Protein AF-A0A662S443-F1 (afdb_monomer_lite)

Foldseek 3Di:
DDPVPDPLPDVQLVVLVVCVVVVVDDPVRSVVSNVVSVVCVVVVVVVVVVVVVVVVVVVVVPCDDDD

Secondary structure (DSSP, 8-state):
--GGGS--SHHHHHHHHHHHHTTSS-HHHHHHHHHHHHHHHHHHHHHHHHHHHHHHHHHHTT-PPP-

Structure (mmCIF, N/CA/C/O backbone):
data_AF-A0A662S443-F1
#
_entry.id   AF-A0A662S443-F1
#
loop_
_atom_site.group_PDB
_atom_site.id
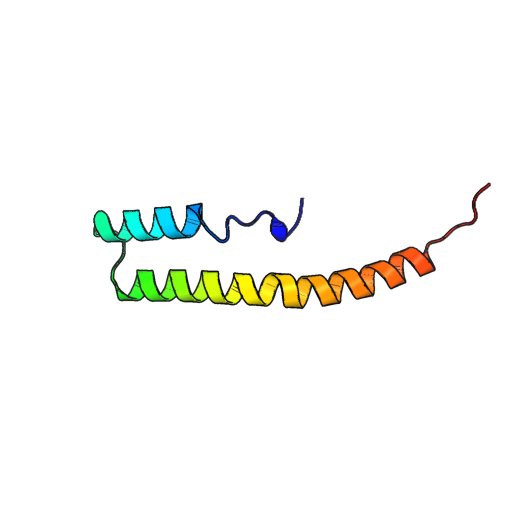_atom_site.type_symbol
_atom_site.label_atom_id
_atom_site.label_alt_id
_atom_site.label_comp_id
_atom_site.label_asym_id
_atom_site.label_entity_id
_atom_site.label_seq_id
_atom_site.pdbx_PDB_ins_code
_atom_site.Cartn_x
_atom_site.Cartn_y
_atom_site.Cartn_z
_atom_site.occupancy
_atom_site.B_iso_or_equiv
_atom_site.auth_seq_id
_atom_site.auth_comp_id
_atom_site.auth_asym_id
_atom_site.auth_atom_id
_atom_site.pdbx_PDB_model_num
ATOM 1 N N . LEU A 1 1 ? 15.180 5.056 -8.062 1.00 47.97 1 LEU A N 1
ATOM 2 C CA . LEU A 1 1 ? 14.319 5.679 -7.028 1.00 47.97 1 LEU A CA 1
ATOM 3 C C . LEU A 1 1 ? 12.971 5.978 -7.676 1.00 47.97 1 LEU A C 1
ATOM 5 O O . LEU A 1 1 ? 12.749 7.078 -8.151 1.00 47.97 1 LEU A O 1
ATOM 9 N N . GLY A 1 2 ? 12.145 4.952 -7.867 1.00 61.25 2 GLY A N 1
ATOM 10 C CA . GLY A 1 2 ? 10.925 5.041 -8.676 1.00 61.25 2 GLY A CA 1
ATOM 11 C C . GLY A 1 2 ? 9.705 4.548 -7.910 1.00 61.25 2 GLY A C 1
ATOM 12 O O . GLY A 1 2 ? 9.819 4.151 -6.754 1.00 61.25 2 GLY A O 1
ATOM 13 N N . ILE A 1 3 ? 8.565 4.530 -8.601 1.00 59.78 3 ILE A N 1
ATOM 14 C CA . ILE A 1 3 ? 7.210 4.100 -8.194 1.00 59.78 3 ILE A CA 1
ATOM 15 C C . ILE A 1 3 ? 7.183 2.835 -7.294 1.00 59.78 3 ILE A C 1
ATOM 17 O O . ILE A 1 3 ? 6.280 2.674 -6.481 1.00 59.78 3 ILE A O 1
ATOM 21 N N . GLY A 1 4 ? 8.200 1.968 -7.372 1.00 57.00 4 GLY A N 1
ATOM 22 C CA . GLY A 1 4 ? 8.381 0.796 -6.504 1.00 57.00 4 GLY A CA 1
ATOM 23 C C . GLY A 1 4 ? 8.773 1.071 -5.042 1.00 57.00 4 GLY A C 1
ATOM 24 O O . GLY A 1 4 ? 8.751 0.142 -4.246 1.00 57.00 4 GLY A O 1
ATOM 25 N N . MET A 1 5 ? 9.111 2.309 -4.661 1.00 64.12 5 MET A N 1
ATOM 26 C CA . MET A 1 5 ? 9.401 2.679 -3.263 1.00 64.12 5 MET A CA 1
ATOM 27 C C . MET A 1 5 ? 8.185 3.202 -2.495 1.00 64.12 5 MET A C 1
ATOM 29 O O . MET A 1 5 ? 8.330 3.637 -1.353 1.00 64.12 5 MET A O 1
ATOM 33 N N . THR A 1 6 ? 6.980 3.186 -3.078 1.00 59.59 6 THR A N 1
ATOM 34 C CA . THR A 1 6 ? 5.799 3.490 -2.268 1.00 59.59 6 THR A CA 1
ATOM 35 C C . THR A 1 6 ? 5.608 2.374 -1.235 1.00 59.59 6 THR A C 1
ATOM 37 O O . THR A 1 6 ? 5.534 1.213 -1.641 1.00 59.59 6 THR A O 1
ATOM 40 N N . PRO A 1 7 ? 5.510 2.685 0.070 1.00 61.88 7 PRO A N 1
ATOM 41 C CA . PRO A 1 7 ? 5.297 1.688 1.117 1.00 61.88 7 PRO A CA 1
ATOM 42 C C . PRO A 1 7 ? 3.884 1.098 0.971 1.00 61.88 7 PRO A C 1
ATOM 44 O O . PRO A 1 7 ? 2.926 1.597 1.549 1.00 61.88 7 PRO A O 1
ATOM 47 N N . ARG A 1 8 ? 3.735 0.081 0.111 1.00 67.50 8 ARG A N 1
ATOM 48 C CA . ARG A 1 8 ? 2.436 -0.415 -0.388 1.00 67.50 8 ARG A CA 1
ATOM 49 C C . ARG A 1 8 ? 1.865 -1.612 0.379 1.00 67.50 8 ARG A C 1
ATOM 51 O O . ARG A 1 8 ? 0.797 -2.090 0.030 1.00 67.50 8 ARG A O 1
ATOM 58 N N . GLY A 1 9 ? 2.568 -2.126 1.385 1.00 71.31 9 GLY A N 1
ATOM 59 C CA . GLY A 1 9 ? 2.205 -3.399 2.015 1.00 71.31 9 GLY A CA 1
ATOM 60 C C . GLY A 1 9 ? 2.150 -3.316 3.529 1.00 71.31 9 GLY A C 1
ATOM 61 O O . GLY A 1 9 ? 1.183 -2.826 4.104 1.00 71.31 9 GLY A O 1
ATOM 62 N N . GLU A 1 10 ? 3.215 -3.798 4.160 1.00 78.94 10 GLU A N 1
ATOM 63 C CA . GLU A 1 10 ? 3.314 -3.992 5.607 1.00 78.94 10 GLU A CA 1
ATOM 64 C C . GLU A 1 10 ? 3.021 -2.715 6.406 1.00 78.94 10 GLU A C 1
ATOM 66 O O . GLU A 1 10 ? 2.068 -2.664 7.179 1.00 78.94 10 GLU A O 1
ATOM 71 N N . LEU A 1 11 ? 3.789 -1.649 6.173 1.00 84.06 11 LEU A N 1
ATOM 72 C CA . LEU A 1 11 ? 3.675 -0.420 6.962 1.00 84.06 11 LEU A CA 1
ATOM 73 C C . LEU A 1 11 ? 2.358 0.333 6.727 1.00 84.06 11 LEU A C 1
ATOM 75 O O . LEU A 1 11 ? 1.825 0.927 7.660 1.00 84.06 11 LEU A O 1
ATOM 79 N N . GLY A 1 12 ? 1.804 0.286 5.511 1.00 78.56 12 GLY A N 1
ATOM 80 C CA . GLY A 1 12 ? 0.530 0.941 5.197 1.00 78.56 12 GLY A CA 1
ATOM 81 C C . GLY A 1 12 ? -0.650 0.300 5.930 1.00 78.56 12 GLY A C 1
ATOM 82 O O . GLY A 1 12 ? -1.487 1.007 6.489 1.00 78.56 12 GLY A O 1
ATOM 83 N N . LEU A 1 13 ? -0.676 -1.036 5.996 1.00 79.25 13 LEU A N 1
ATOM 84 C CA . LEU A 1 13 ? -1.694 -1.775 6.745 1.00 79.25 13 LEU A CA 1
ATOM 85 C C . LEU A 1 13 ? -1.540 -1.590 8.257 1.00 79.25 13 LEU A C 1
ATOM 87 O O . LEU A 1 13 ? -2.543 -1.412 8.946 1.00 79.25 13 LEU A O 1
ATOM 91 N N . ILE A 1 14 ? -0.308 -1.564 8.776 1.00 84.50 14 ILE A N 1
ATOM 92 C CA . ILE A 1 14 ? -0.051 -1.322 10.205 1.00 84.50 14 ILE A CA 1
ATOM 93 C C . ILE A 1 14 ? -0.578 0.057 10.631 1.00 84.50 14 ILE A C 1
ATOM 95 O O . ILE A 1 14 ? -1.284 0.153 11.633 1.00 84.50 14 ILE A O 1
ATOM 99 N N . VAL A 1 15 ? -0.295 1.116 9.864 1.00 82.38 15 VAL A N 1
ATOM 100 C CA . VAL A 1 15 ? -0.763 2.480 10.176 1.00 82.38 15 VAL A CA 1
ATOM 101 C C . VAL A 1 15 ? -2.285 2.594 10.069 1.00 82.38 15 VAL A C 1
ATOM 103 O O . VAL A 1 15 ? -2.903 3.221 10.926 1.00 82.38 15 VAL A O 1
ATOM 106 N N . ALA A 1 16 ? -2.903 1.953 9.072 1.00 81.50 16 ALA A N 1
ATOM 107 C CA . ALA A 1 16 ? -4.359 1.916 8.938 1.00 81.50 16 ALA A CA 1
ATOM 108 C C . ALA A 1 16 ? -5.026 1.203 10.129 1.00 81.50 16 ALA A C 1
ATOM 110 O O . ALA A 1 16 ? -6.015 1.690 10.672 1.00 81.50 16 ALA A O 1
ATOM 111 N N . SER A 1 17 ? -4.435 0.090 10.575 1.00 78.50 17 SER A N 1
ATOM 112 C CA . SER A 1 17 ? -4.908 -0.682 11.732 1.00 78.50 17 SER A CA 1
ATOM 113 C C . SER A 1 17 ? -4.770 0.115 13.031 1.00 78.50 17 SER A C 1
ATOM 115 O O . SER A 1 17 ? -5.677 0.113 13.860 1.00 78.50 17 SER A O 1
ATOM 117 N N . LEU A 1 18 ? -3.657 0.842 13.195 1.00 84.38 18 LEU A N 1
ATOM 118 C CA . LEU A 1 18 ? -3.464 1.761 14.316 1.00 84.38 18 LEU A CA 1
ATOM 119 C C . LEU A 1 18 ? -4.484 2.907 14.292 1.00 84.38 18 LEU A C 1
ATOM 121 O O . LEU A 1 18 ? -5.046 3.235 15.329 1.00 84.38 18 LEU A O 1
ATOM 125 N N . GLY A 1 19 ? -4.741 3.505 13.127 1.00 78.25 19 GLY A N 1
ATOM 126 C CA . GLY A 1 19 ? -5.715 4.589 12.985 1.00 78.25 19 GLY A CA 1
ATOM 127 C C . GLY A 1 19 ? -7.140 4.166 13.349 1.00 78.25 19 GLY A C 1
ATOM 128 O O . GLY A 1 19 ? -7.849 4.942 13.986 1.00 78.25 19 GLY A O 1
ATOM 129 N N . LEU A 1 20 ? -7.526 2.928 13.022 1.00 77.06 20 LEU A N 1
ATOM 130 C CA . LEU A 1 20 ? -8.794 2.331 13.454 1.00 77.06 20 LEU A CA 1
ATOM 131 C C . LEU A 1 20 ? -8.812 2.076 14.974 1.00 77.06 20 LEU A C 1
ATOM 133 O O . LEU A 1 20 ? -9.789 2.387 15.643 1.00 77.06 20 LEU A O 1
ATOM 137 N N . ALA A 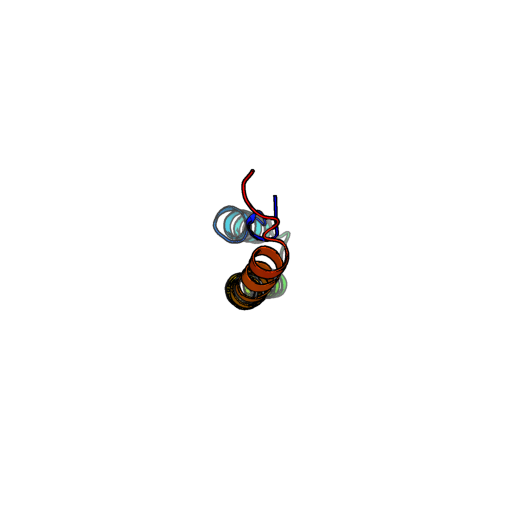1 21 ? -7.714 1.565 15.542 1.00 77.31 21 ALA A N 1
ATOM 138 C CA . ALA A 1 21 ? -7.608 1.274 16.977 1.00 77.31 21 ALA A CA 1
ATOM 139 C C . ALA A 1 21 ? -7.617 2.529 17.871 1.00 77.31 21 ALA A C 1
ATOM 141 O O . ALA A 1 21 ? -8.003 2.451 19.035 1.00 77.31 21 ALA A O 1
ATOM 142 N N . VAL A 1 22 ? -7.179 3.673 17.339 1.00 83.38 22 VAL A N 1
ATOM 143 C CA . VAL A 1 22 ? -7.190 4.975 18.029 1.00 83.38 22 VAL A CA 1
ATOM 144 C C . VAL A 1 22 ? -8.466 5.773 17.689 1.00 83.38 22 VAL A C 1
ATOM 146 O O . VAL A 1 22 ? -8.587 6.928 18.080 1.00 83.38 22 VAL A O 1
ATOM 149 N N . GLU A 1 23 ? -9.425 5.165 16.973 1.00 77.12 23 GLU A N 1
ATOM 150 C CA . GLU A 1 23 ? -10.709 5.772 16.568 1.00 77.12 23 GLU A CA 1
ATOM 151 C C . GLU A 1 23 ? -10.549 7.030 15.685 1.00 77.12 23 GLU A C 1
ATOM 153 O O . GLU A 1 23 ? -11.453 7.847 15.536 1.00 77.12 23 GLU A O 1
ATOM 158 N N . VAL A 1 24 ? -9.370 7.192 15.071 1.00 77.94 24 VAL A N 1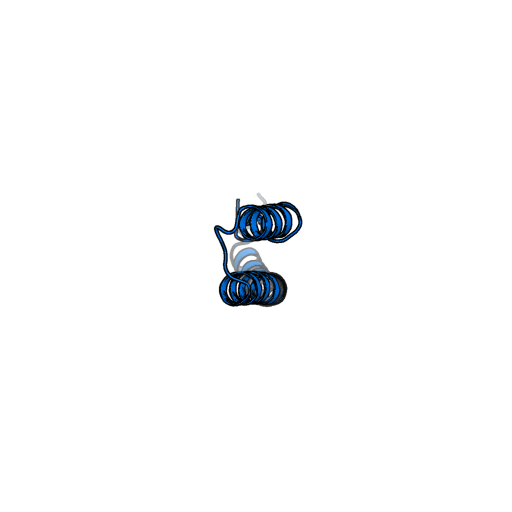
ATOM 159 C CA . VAL A 1 24 ? -9.043 8.291 14.146 1.00 77.94 24 VAL A CA 1
ATOM 160 C C . VAL A 1 24 ? -9.607 8.013 12.751 1.00 77.94 24 VAL A C 1
ATOM 162 O O . VAL A 1 24 ? -9.912 8.944 12.006 1.00 77.94 24 VAL A O 1
ATOM 165 N N . LEU A 1 25 ? -9.728 6.735 12.385 1.00 76.50 25 LEU A N 1
ATOM 166 C CA . LEU A 1 25 ? -10.293 6.281 11.119 1.00 76.50 25 LEU A CA 1
ATOM 167 C C . LEU A 1 25 ? -11.582 5.505 11.377 1.00 76.50 25 LEU A C 1
ATOM 169 O O . LEU A 1 25 ? -11.576 4.530 12.120 1.00 76.50 25 LEU A O 1
ATOM 173 N N . ASP A 1 26 ? -12.657 5.927 10.719 1.00 79.12 26 ASP A N 1
ATOM 174 C CA . ASP A 1 26 ? -13.917 5.187 10.667 1.00 79.12 26 ASP A CA 1
ATOM 175 C C . ASP A 1 26 ? -13.781 3.929 9.787 1.00 79.12 26 ASP A C 1
ATOM 177 O O . ASP A 1 26 ? -12.915 3.862 8.904 1.00 79.12 26 ASP A O 1
ATOM 181 N N . GLU A 1 27 ? -14.641 2.933 10.008 1.00 80.06 27 GLU A N 1
ATOM 182 C CA . GLU A 1 27 ? -14.620 1.650 9.289 1.00 80.06 27 GLU A CA 1
ATOM 183 C C . GLU A 1 27 ? -14.719 1.841 7.765 1.00 80.06 27 GLU A C 1
ATOM 185 O O . GLU A 1 27 ? -14.040 1.151 6.996 1.00 80.06 27 GLU A O 1
ATOM 190 N N . VAL A 1 28 ? -15.483 2.847 7.322 1.00 86.12 28 VAL A N 1
ATOM 191 C CA . VAL A 1 28 ? -15.612 3.203 5.903 1.00 86.12 28 VAL A CA 1
ATOM 192 C C . VAL A 1 28 ? -14.287 3.726 5.339 1.00 86.12 28 VAL A C 1
ATOM 194 O O . VAL A 1 28 ? -13.841 3.275 4.283 1.00 86.12 28 VAL A O 1
ATOM 197 N N . THR A 1 29 ? -13.614 4.623 6.062 1.00 82.62 29 THR A N 1
ATOM 198 C CA . THR A 1 29 ? -12.333 5.215 5.643 1.00 82.62 29 THR A CA 1
ATOM 199 C C . THR A 1 29 ? -11.216 4.173 5.623 1.00 82.62 29 THR A C 1
ATOM 201 O O . THR A 1 29 ? -10.365 4.181 4.732 1.00 82.62 29 THR A O 1
ATOM 204 N N . TYR A 1 30 ? -11.228 3.237 6.577 1.00 82.69 30 TYR A N 1
ATOM 205 C CA . TYR A 1 30 ? -10.302 2.107 6.591 1.00 82.69 30 TYR A CA 1
ATOM 206 C C . TYR A 1 30 ? -10.484 1.222 5.348 1.00 82.69 30 TYR A C 1
ATOM 208 O O . TYR A 1 30 ? -9.506 0.912 4.661 1.00 82.69 30 TYR A O 1
ATOM 216 N N . ALA A 1 31 ? -11.730 0.869 5.010 1.00 86.00 31 ALA A N 1
ATOM 217 C CA . ALA A 1 31 ? -12.035 0.076 3.820 1.00 86.00 31 ALA A CA 1
ATOM 218 C C . ALA A 1 31 ? -11.618 0.787 2.518 1.00 86.00 31 ALA A C 1
ATOM 220 O O . ALA A 1 31 ? -11.082 0.147 1.609 1.00 86.00 31 ALA A O 1
ATOM 221 N N . GLU A 1 32 ? -11.794 2.108 2.442 1.00 88.81 32 GLU A N 1
ATOM 222 C CA . GLU A 1 32 ? -11.388 2.916 1.288 1.00 88.81 32 GLU A CA 1
ATOM 223 C C . GLU A 1 32 ? -9.859 2.939 1.112 1.00 88.81 32 GLU A C 1
ATOM 225 O O . GLU A 1 32 ? -9.344 2.735 0.007 1.00 88.81 32 GLU A O 1
ATOM 230 N N . LEU A 1 33 ? -9.115 3.099 2.214 1.00 84.38 33 LEU A N 1
ATOM 231 C CA . LEU A 1 33 ? -7.651 3.131 2.210 1.00 84.38 33 LEU A CA 1
ATOM 232 C C . LEU A 1 33 ? -7.051 1.777 1.808 1.00 84.38 33 LEU A C 1
ATOM 234 O O . LEU A 1 33 ? -6.135 1.706 0.981 1.00 84.38 33 LEU A O 1
ATOM 238 N N . VAL A 1 34 ? -7.597 0.691 2.365 1.00 85.75 34 VAL A N 1
ATOM 239 C CA . VAL A 1 34 ? -7.214 -0.680 2.005 1.00 85.75 34 VAL A CA 1
ATOM 240 C C . VAL A 1 34 ? -7.542 -0.947 0.537 1.00 85.75 34 VAL A C 1
ATOM 242 O O . VAL A 1 34 ? -6.693 -1.467 -0.191 1.00 85.75 34 VAL A O 1
ATOM 245 N N . GLY A 1 35 ? -8.723 -0.524 0.077 1.00 89.75 35 GLY A N 1
ATOM 246 C CA . GLY A 1 35 ? -9.139 -0.620 -1.320 1.00 89.75 35 GLY A CA 1
ATOM 247 C C . GLY A 1 35 ? -8.164 0.082 -2.266 1.00 89.75 35 GLY A C 1
ATOM 248 O O . GLY A 1 35 ? -7.666 -0.539 -3.203 1.00 89.75 35 GLY A O 1
ATOM 249 N N . MET A 1 36 ? -7.817 1.340 -1.989 1.00 85.88 36 MET A N 1
ATOM 250 C CA . MET A 1 36 ? -6.872 2.133 -2.785 1.00 85.88 36 MET A CA 1
ATOM 251 C C . MET A 1 36 ? -5.461 1.521 -2.806 1.00 85.88 36 MET A C 1
ATOM 253 O O . MET A 1 36 ? -4.816 1.455 -3.863 1.00 85.88 36 MET A O 1
ATOM 257 N N . SER A 1 37 ? -4.981 1.032 -1.659 1.00 83.81 37 SER A N 1
ATOM 258 C CA . SER A 1 37 ? -3.672 0.383 -1.547 1.00 83.81 37 SER A CA 1
ATOM 259 C C . SER A 1 37 ? -3.614 -0.927 -2.338 1.00 83.81 37 SER A C 1
ATOM 261 O O . SER A 1 37 ? -2.689 -1.135 -3.132 1.00 83.8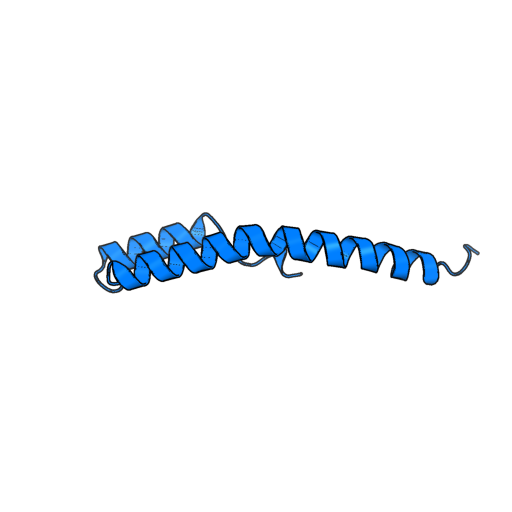1 37 SER A O 1
ATOM 263 N N . ALA A 1 38 ? -4.636 -1.778 -2.205 1.00 85.25 38 ALA A N 1
ATOM 264 C CA . ALA A 1 38 ? -4.741 -3.025 -2.954 1.00 85.25 38 ALA A CA 1
ATOM 265 C C . ALA A 1 38 ? -4.827 -2.757 -4.463 1.00 85.25 38 ALA A C 1
ATOM 267 O O . ALA A 1 38 ? -4.064 -3.339 -5.237 1.00 85.25 38 ALA A O 1
ATOM 268 N N . LEU A 1 39 ? -5.680 -1.813 -4.881 1.00 88.44 39 LEU A N 1
ATOM 269 C CA . LEU A 1 39 ? -5.827 -1.448 -6.291 1.00 88.44 39 LEU A CA 1
ATOM 270 C C . LEU A 1 39 ? -4.494 -1.009 -6.889 1.00 88.44 39 LEU A C 1
ATOM 272 O O . LEU A 1 39 ? -4.092 -1.482 -7.948 1.00 88.44 39 LEU A O 1
ATOM 276 N N . THR A 1 40 ? -3.780 -0.122 -6.198 1.00 81.31 40 THR A N 1
ATOM 277 C CA . THR A 1 40 ? -2.505 0.398 -6.693 1.00 81.31 40 THR A CA 1
ATOM 278 C C . THR A 1 40 ? -1.369 -0.616 -6.604 1.00 81.31 40 THR A C 1
ATOM 280 O O . THR A 1 40 ? -0.469 -0.558 -7.435 1.00 81.31 40 THR A O 1
ATOM 283 N N . THR A 1 41 ? -1.431 -1.585 -5.687 1.00 83.06 41 THR A N 1
ATOM 284 C CA . THR A 1 41 ? -0.497 -2.724 -5.632 1.00 83.06 41 THR A CA 1
ATOM 285 C C . THR A 1 41 ? -0.639 -3.640 -6.840 1.00 83.06 41 THR A C 1
ATOM 287 O O . THR A 1 41 ? 0.368 -4.101 -7.361 1.00 83.06 41 THR A O 1
ATOM 290 N N . PHE A 1 42 ? -1.860 -3.873 -7.326 1.00 83.94 42 PHE A N 1
ATOM 291 C CA . PHE A 1 42 ? -2.075 -4.630 -8.563 1.00 83.94 42 PHE A CA 1
ATOM 292 C C . PHE A 1 42 ? -1.786 -3.798 -9.814 1.00 83.94 42 PHE A C 1
ATOM 294 O O . PHE A 1 42 ? -1.224 -4.297 -10.791 1.00 83.94 42 PHE A O 1
ATOM 301 N N . LEU A 1 43 ? -2.142 -2.515 -9.783 1.00 82.94 43 LEU A N 1
ATOM 302 C CA . LEU A 1 43 ? -2.006 -1.635 -10.936 1.00 82.94 43 LEU A CA 1
ATOM 303 C C . LEU A 1 43 ? -0.547 -1.221 -11.186 1.00 82.94 43 LEU A C 1
ATOM 305 O O . LEU A 1 43 ? -0.138 -1.097 -12.338 1.00 82.94 43 LEU A O 1
ATOM 309 N N . ALA A 1 44 ? 0.256 -1.060 -10.129 1.00 79.94 44 ALA A N 1
ATOM 310 C CA . ALA A 1 44 ? 1.665 -0.690 -10.224 1.00 79.94 44 ALA A CA 1
ATOM 311 C C . ALA A 1 44 ? 2.499 -1.664 -11.077 1.00 79.94 44 ALA A C 1
ATOM 313 O O . ALA A 1 44 ? 3.071 -1.185 -12.052 1.00 79.94 44 ALA A O 1
ATOM 314 N N . PRO A 1 45 ? 2.571 -2.987 -10.811 1.00 73.69 45 PRO A N 1
ATOM 315 C CA . PRO A 1 45 ? 3.323 -3.920 -11.648 1.00 73.69 45 PRO A CA 1
ATOM 316 C C . PRO A 1 45 ? 2.734 -4.019 -13.058 1.00 73.69 45 PRO A C 1
ATOM 318 O O . PRO A 1 45 ? 3.498 -4.080 -14.013 1.00 73.69 45 PRO A O 1
ATOM 321 N N . LEU A 1 46 ? 1.406 -3.945 -13.220 1.00 80.75 46 LEU A N 1
ATOM 322 C CA . LEU A 1 46 ? 0.766 -3.996 -14.538 1.00 80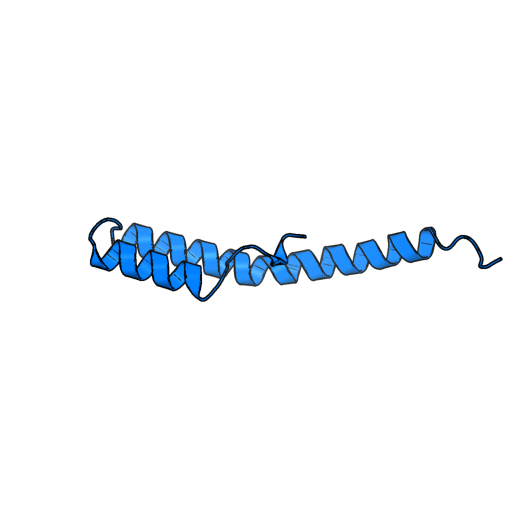.75 46 LEU A CA 1
ATOM 323 C C . LEU A 1 46 ? 1.211 -2.833 -15.443 1.00 80.75 46 LEU A C 1
ATOM 325 O O . LEU A 1 46 ? 1.519 -3.035 -16.620 1.00 80.75 46 LEU A O 1
ATOM 329 N N . ILE A 1 47 ? 1.269 -1.620 -14.886 1.00 79.44 47 ILE A N 1
ATOM 330 C CA . ILE A 1 47 ? 1.748 -0.429 -15.593 1.00 79.44 47 ILE A CA 1
ATOM 331 C C . ILE A 1 47 ? 3.272 -0.478 -15.747 1.00 79.44 47 ILE A C 1
ATOM 333 O O . ILE A 1 47 ? 3.782 -0.170 -16.824 1.00 79.44 47 ILE A O 1
ATOM 337 N N . LEU A 1 48 ? 4.006 -0.901 -14.710 1.00 72.81 48 LEU A N 1
ATOM 338 C CA . LEU A 1 48 ? 5.466 -0.949 -14.763 1.00 72.81 48 LEU A CA 1
ATOM 339 C C . LEU A 1 48 ? 5.962 -1.941 -15.811 1.00 72.81 48 LEU A C 1
ATOM 341 O O . LEU A 1 48 ? 6.893 -1.609 -16.530 1.00 72.81 48 LEU A O 1
ATOM 345 N N . THR A 1 49 ? 5.338 -3.114 -15.958 1.00 71.06 49 THR A N 1
ATOM 346 C CA . THR A 1 49 ? 5.699 -4.077 -17.008 1.00 71.06 49 THR A CA 1
ATOM 347 C C . THR A 1 49 ? 5.544 -3.463 -18.397 1.00 71.06 49 THR A C 1
ATOM 349 O O . THR A 1 49 ? 6.425 -3.652 -19.229 1.00 71.06 49 THR A O 1
ATOM 352 N N . LYS A 1 50 ? 4.487 -2.672 -18.638 1.00 72.12 50 LYS A N 1
ATOM 353 C CA . LYS A 1 50 ? 4.286 -1.988 -19.926 1.00 72.12 50 LYS A CA 1
ATOM 354 C C . LYS A 1 50 ? 5.263 -0.841 -20.172 1.00 72.12 50 LYS A C 1
ATOM 356 O O . LYS A 1 50 ? 5.687 -0.634 -21.305 1.00 72.12 50 LYS A O 1
ATOM 361 N N . ILE A 1 51 ? 5.635 -0.106 -19.127 1.00 72.75 51 ILE A N 1
ATOM 362 C CA . ILE A 1 51 ? 6.633 0.965 -19.236 1.00 72.75 51 ILE A CA 1
ATOM 363 C C . ILE A 1 51 ? 8.036 0.369 -19.409 1.00 72.75 51 ILE A C 1
ATOM 365 O O . ILE A 1 51 ? 8.766 0.797 -20.293 1.00 72.75 51 ILE A O 1
ATOM 369 N N . CYS A 1 52 ? 8.414 -0.653 -18.634 1.00 63.81 52 CYS A N 1
ATOM 370 C CA . CYS A 1 52 ? 9.709 -1.326 -18.766 1.00 63.81 52 CYS A CA 1
ATOM 371 C C . CYS A 1 52 ? 9.869 -2.046 -20.110 1.00 63.81 52 CYS A C 1
ATOM 373 O O . CYS A 1 52 ? 10.976 -2.045 -20.643 1.00 63.81 52 CYS A O 1
ATOM 375 N N . SER A 1 53 ? 8.805 -2.622 -20.688 1.00 59.41 53 SER A N 1
ATOM 376 C CA . SER A 1 53 ? 8.884 -3.178 -22.045 1.00 59.41 53 SER A CA 1
ATOM 377 C C . SER A 1 53 ? 9.155 -2.096 -23.093 1.00 59.41 53 SER A C 1
ATOM 379 O O . SER A 1 53 ? 9.983 -2.325 -23.965 1.00 59.41 53 SER A O 1
ATOM 381 N N . GLY A 1 54 ? 8.551 -0.907 -22.955 1.00 58.66 54 GLY A N 1
ATOM 382 C CA . GLY A 1 54 ? 8.801 0.229 -23.853 1.00 58.66 54 GLY A CA 1
ATOM 383 C C . GLY A 1 54 ? 10.147 0.934 -23.624 1.00 58.66 54 GLY A C 1
ATOM 384 O O . GLY A 1 54 ? 10.736 1.465 -24.559 1.00 58.66 54 GLY A O 1
ATOM 385 N N . LEU A 1 55 ? 10.687 0.908 -22.400 1.00 59.75 55 LEU A N 1
ATOM 386 C CA . LEU A 1 55 ? 12.025 1.441 -22.108 1.00 59.75 55 LEU A CA 1
ATOM 387 C C . LEU A 1 55 ? 13.145 0.548 -22.662 1.00 59.75 55 LEU A C 1
ATOM 389 O O . LEU A 1 55 ? 14.206 1.065 -22.992 1.00 59.75 55 LEU A O 1
ATOM 393 N N . ARG A 1 56 ? 12.910 -0.765 -22.822 1.00 58.75 56 ARG A N 1
ATOM 394 C CA . ARG A 1 56 ? 13.863 -1.674 -23.483 1.00 58.75 56 ARG A CA 1
ATOM 395 C C . ARG A 1 56 ? 13.995 -1.385 -24.982 1.00 58.75 56 ARG A C 1
ATOM 397 O O . ARG A 1 56 ? 15.078 -1.536 -25.527 1.00 58.75 56 ARG A O 1
ATOM 404 N N . GLU A 1 57 ? 12.926 -0.911 -25.620 1.00 57.59 57 GLU A N 1
ATOM 405 C CA . GLU A 1 57 ? 12.949 -0.445 -27.015 1.00 57.59 57 GLU A CA 1
ATOM 406 C C . GLU A 1 57 ? 13.656 0.920 -27.152 1.00 57.59 57 GLU A C 1
ATOM 408 O O . GLU A 1 57 ? 14.347 1.164 -28.138 1.00 57.59 57 GLU A O 1
ATOM 413 N N . ALA A 1 58 ? 13.544 1.797 -26.146 1.00 55.28 58 ALA A N 1
ATOM 414 C CA . ALA A 1 58 ? 14.261 3.076 -26.111 1.00 55.28 58 ALA A CA 1
ATOM 415 C C . ALA A 1 58 ? 15.775 2.920 -25.848 1.00 55.28 58 ALA A C 1
ATOM 417 O O . ALA A 1 58 ? 16.561 3.698 -26.383 1.00 55.28 58 ALA A O 1
ATOM 418 N N . ASP A 1 59 ? 16.178 1.911 -25.067 1.00 53.44 59 ASP A N 1
ATOM 419 C CA . ASP A 1 59 ? 17.585 1.542 -24.840 1.00 53.44 59 ASP A CA 1
ATOM 420 C C . ASP A 1 59 ? 18.206 0.882 -26.090 1.00 53.44 59 ASP A C 1
ATOM 422 O O . ASP A 1 59 ? 19.308 1.244 -26.500 1.00 53.44 59 ASP A O 1
ATOM 426 N N . GLU A 1 60 ? 17.461 0.006 -26.783 1.00 57.75 60 GLU A N 1
ATOM 427 C CA . GLU A 1 60 ? 17.905 -0.625 -28.040 1.00 57.75 60 GLU A CA 1
ATOM 428 C C . GLU A 1 60 ? 18.068 0.399 -29.185 1.00 57.75 60 GLU A C 1
ATOM 430 O O . GLU A 1 60 ? 18.997 0.298 -29.987 1.00 57.75 60 GLU A O 1
ATOM 435 N N . ALA A 1 61 ? 17.239 1.450 -29.216 1.00 56.94 61 ALA A N 1
ATOM 436 C CA . ALA A 1 61 ? 17.367 2.557 -30.168 1.00 56.94 61 ALA A CA 1
ATOM 437 C C . ALA A 1 61 ? 18.518 3.541 -29.850 1.00 56.94 61 ALA A C 1
ATOM 439 O O . ALA A 1 61 ? 18.860 4.363 -30.704 1.00 56.94 61 ALA A O 1
ATOM 440 N N . GLN A 1 62 ? 19.125 3.473 -28.656 1.00 56.12 62 GLN A N 1
ATOM 441 C CA . GLN A 1 62 ? 20.223 4.354 -28.227 1.00 56.12 62 GLN A CA 1
ATOM 442 C C . GLN A 1 62 ? 21.555 3.606 -28.007 1.00 56.12 62 GLN A C 1
ATOM 444 O O . GLN A 1 62 ? 22.487 4.143 -27.403 1.00 56.12 62 GLN A O 1
ATOM 449 N N . GLY A 1 63 ? 21.687 2.395 -28.561 1.00 50.00 63 GLY A N 1
ATOM 450 C CA . GLY A 1 63 ? 22.956 1.679 -28.694 1.00 50.00 63 GLY A CA 1
ATOM 451 C C . GLY A 1 63 ? 23.903 2.364 -29.686 1.00 50.00 63 GLY A C 1
ATOM 452 O O . GLY A 1 63 ? 23.989 1.986 -30.852 1.00 50.00 63 GLY A O 1
ATOM 453 N N . ILE A 1 64 ? 24.632 3.378 -29.222 1.00 66.00 64 ILE A N 1
ATOM 454 C CA . ILE A 1 64 ? 25.833 3.888 -29.897 1.00 66.00 64 ILE A CA 1
ATOM 455 C C . ILE A 1 64 ? 26.936 2.812 -29.754 1.00 66.00 64 ILE A C 1
ATOM 457 O O . ILE A 1 64 ? 27.111 2.280 -28.655 1.00 66.00 64 ILE A O 1
ATOM 461 N N . PRO A 1 65 ? 27.654 2.445 -30.837 1.00 59.41 65 PRO A N 1
ATOM 462 C CA . PRO A 1 65 ? 28.564 1.299 -30.871 1.00 59.41 65 PRO A CA 1
ATOM 463 C C . PRO A 1 65 ? 29.721 1.422 -29.876 1.00 59.41 65 PRO A C 1
ATOM 465 O O . PRO A 1 65 ? 30.340 2.479 -29.753 1.00 59.41 6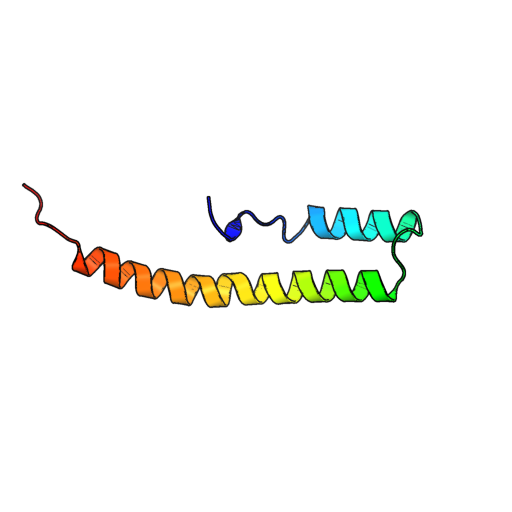5 PRO A O 1
ATOM 468 N N . ALA A 1 66 ? 30.041 0.298 -29.228 1.00 61.09 66 ALA A N 1
ATOM 469 C CA . ALA A 1 66 ? 31.259 0.122 -28.449 1.00 61.09 66 ALA A CA 1
ATOM 470 C C . ALA A 1 66 ? 32.484 0.514 -29.293 1.00 61.09 66 ALA A C 1
ATOM 472 O O . ALA A 1 66 ? 32.746 -0.094 -30.332 1.00 61.09 66 ALA A O 1
ATOM 473 N N . THR A 1 67 ? 33.206 1.539 -28.843 1.00 55.16 67 THR A N 1
ATOM 474 C CA . THR A 1 67 ? 34.590 1.835 -29.234 1.00 55.16 67 THR A CA 1
ATOM 475 C C . THR A 1 67 ? 35.436 1.842 -27.976 1.00 55.16 67 THR A C 1
ATOM 477 O O . THR A 1 67 ? 34.963 2.423 -26.972 1.00 55.16 67 THR A O 1
#

pLDDT: mean 72.86, std 11.56, range [47.97, 89.75]

Sequence (67 aa):
LGIGMTPRGELGLIVASLGLAVEVLDEVTYAELVGMSALTTFLAPLILTKICSGLREADEAQGIPAT

Radius of gyration: 18.77 Å; chains: 1; bounding box: 50×13×49 Å